Protein AF-A0AA92X8F1-F1 (afdb_monomer)

Structure (mmCIF, N/CA/C/O backbone):
data_AF-A0AA92X8F1-F1
#
_entry.id   AF-A0AA92X8F1-F1
#
loop_
_atom_site.group_PDB
_atom_site.id
_atom_site.type_symbol
_atom_site.label_atom_id
_atom_site.label_alt_id
_atom_site.label_comp_id
_atom_site.label_asym_id
_atom_site.label_entity_id
_atom_site.label_seq_id
_atom_site.pdbx_PDB_ins_code
_atom_site.Cartn_x
_atom_site.Cartn_y
_atom_site.Cartn_z
_atom_site.occupancy
_atom_site.B_iso_or_equiv
_atom_site.auth_seq_id
_atom_site.auth_comp_id
_atom_site.auth_asym_id
_atom_site.auth_atom_id
_atom_site.pdbx_PDB_model_num
ATOM 1 N N . PRO A 1 1 ? -21.615 -7.717 -2.648 1.00 64.50 1 PRO A N 1
ATOM 2 C CA . PRO A 1 1 ? -20.641 -8.832 -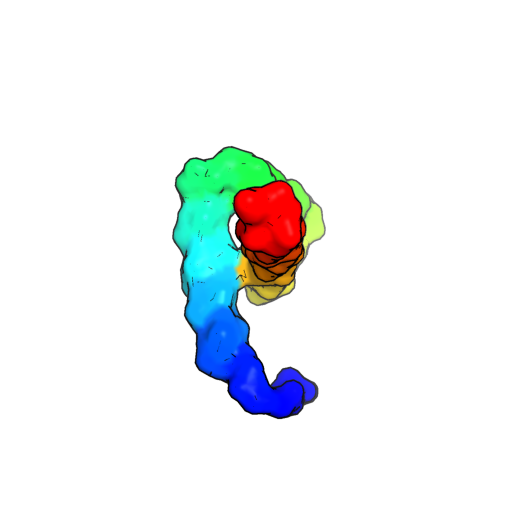2.529 1.00 64.50 1 PRO A CA 1
ATOM 3 C C . PRO A 1 1 ? -19.461 -8.671 -3.501 1.00 64.50 1 PRO A C 1
ATOM 5 O O . PRO A 1 1 ? -19.674 -8.384 -4.675 1.00 64.50 1 PRO A O 1
ATOM 8 N N . VAL A 1 2 ? -18.226 -8.860 -3.029 1.00 70.44 2 VAL A N 1
ATOM 9 C CA . VAL A 1 2 ? -17.051 -8.911 -3.916 1.00 70.44 2 VAL A CA 1
ATOM 10 C C . VAL A 1 2 ? -17.083 -10.245 -4.674 1.00 70.44 2 VAL A C 1
ATOM 12 O O . VAL A 1 2 ? -17.034 -11.295 -4.040 1.00 70.44 2 VAL A O 1
ATOM 15 N N . ARG A 1 3 ? -17.197 -10.216 -6.008 1.00 75.31 3 ARG A N 1
ATOM 16 C CA . ARG A 1 3 ? -17.297 -11.407 -6.879 1.00 75.31 3 ARG A CA 1
ATOM 17 C C . ARG A 1 3 ? -16.014 -11.590 -7.716 1.00 75.31 3 ARG A C 1
ATOM 19 O O . ARG A 1 3 ? -15.356 -10.604 -8.039 1.00 75.31 3 ARG A O 1
ATOM 26 N N . GLY A 1 4 ? -15.652 -12.838 -8.044 1.00 75.31 4 GLY A N 1
ATOM 27 C CA . GLY A 1 4 ? -14.505 -13.199 -8.906 1.00 75.31 4 GLY A CA 1
ATOM 28 C C . GLY A 1 4 ? -13.267 -13.788 -8.191 1.00 75.31 4 GLY A C 1
ATOM 29 O O . GLY A 1 4 ? -13.138 -13.723 -6.969 1.00 75.31 4 GLY A O 1
ATOM 30 N N . GLY A 1 5 ? -12.325 -14.342 -8.971 1.00 84.44 5 GLY A N 1
ATOM 31 C CA . GLY A 1 5 ? -11.244 -15.244 -8.514 1.00 84.44 5 GLY A CA 1
ATOM 32 C C . GLY A 1 5 ? -10.049 -14.634 -7.762 1.00 84.44 5 GLY A C 1
ATOM 33 O O . GLY A 1 5 ? -9.147 -15.354 -7.351 1.00 84.44 5 GLY A O 1
ATOM 34 N N . ARG A 1 6 ? -10.005 -13.319 -7.518 1.00 89.94 6 ARG A N 1
ATOM 35 C CA . ARG A 1 6 ? -8.856 -12.662 -6.847 1.00 89.94 6 ARG A CA 1
ATOM 36 C C . ARG A 1 6 ? -8.965 -12.644 -5.317 1.00 89.94 6 ARG A C 1
ATOM 38 O O . ARG A 1 6 ? -8.541 -11.678 -4.686 1.00 89.94 6 ARG A O 1
ATOM 45 N N . ALA A 1 7 ? -9.601 -13.647 -4.713 1.00 89.88 7 ALA A N 1
ATOM 46 C CA . ALA A 1 7 ? -9.818 -13.698 -3.264 1.00 89.88 7 ALA A CA 1
ATOM 47 C C . ALA A 1 7 ? -8.504 -13.826 -2.480 1.00 89.88 7 ALA A C 1
ATOM 49 O O . ALA A 1 7 ? -8.258 -13.013 -1.591 1.00 89.88 7 ALA A O 1
ATOM 50 N N . GLY A 1 8 ? -7.636 -14.762 -2.876 1.00 92.06 8 GLY A N 1
ATOM 51 C CA . GLY A 1 8 ? -6.327 -14.973 -2.247 1.00 92.06 8 GLY A CA 1
ATOM 52 C C . GLY A 1 8 ? -5.462 -13.706 -2.227 1.00 92.06 8 GLY A C 1
ATOM 53 O O . GLY A 1 8 ? -5.137 -13.219 -1.142 1.00 92.06 8 GLY A O 1
ATOM 54 N N . PRO A 1 9 ? -5.174 -13.087 -3.391 1.00 92.19 9 PRO A N 1
ATOM 55 C CA . PRO A 1 9 ? -4.372 -11.866 -3.444 1.00 92.19 9 PRO A CA 1
ATOM 56 C C . PRO A 1 9 ? -4.942 -10.720 -2.603 1.00 92.19 9 PRO A C 1
ATOM 58 O O . PRO A 1 9 ? -4.186 -10.005 -1.956 1.00 92.19 9 PRO A O 1
ATOM 61 N N . ARG A 1 10 ? -6.273 -10.552 -2.557 1.00 92.31 10 ARG A N 1
ATOM 62 C CA . ARG A 1 10 ? -6.910 -9.519 -1.722 1.00 92.31 10 ARG A CA 1
ATOM 63 C C . ARG A 1 10 ? -6.663 -9.747 -0.232 1.00 92.31 10 ARG A C 1
ATOM 65 O O . ARG A 1 10 ? -6.378 -8.783 0.474 1.00 92.31 10 ARG A O 1
ATOM 72 N N . GLY A 1 11 ? -6.769 -10.993 0.231 1.00 93.19 11 GLY A N 1
ATOM 73 C CA . GLY A 1 11 ? -6.505 -11.349 1.626 1.00 93.19 11 GLY A CA 1
ATOM 74 C C . GLY A 1 11 ? -5.061 -11.052 2.025 1.00 93.19 11 GLY A C 1
ATOM 75 O O . GLY A 1 11 ? -4.821 -10.368 3.019 1.00 93.19 11 GLY A O 1
ATOM 76 N N . VAL A 1 12 ? -4.103 -11.472 1.19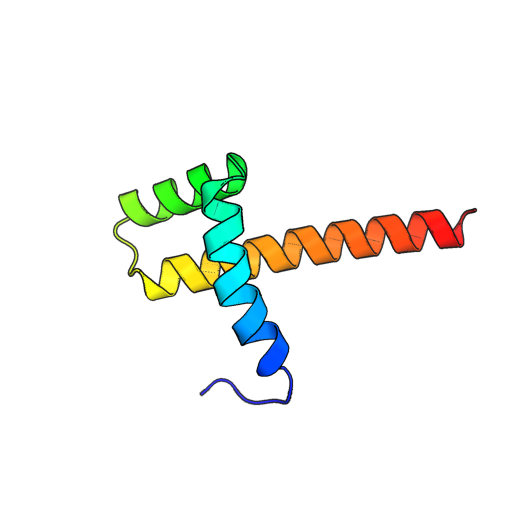4 1.00 94.81 12 VAL A N 1
ATOM 77 C CA . VAL A 1 12 ? -2.675 -11.205 1.426 1.00 94.81 12 VAL A CA 1
ATOM 78 C C . VAL A 1 12 ? -2.399 -9.703 1.445 1.00 94.81 12 VAL A C 1
ATOM 80 O O . VAL A 1 12 ? -1.763 -9.197 2.367 1.00 94.81 12 VAL A O 1
ATOM 83 N N . LEU A 1 13 ? -2.935 -8.963 0.474 1.00 94.88 13 LEU A N 1
ATOM 84 C CA . LEU A 1 13 ? -2.715 -7.524 0.375 1.00 94.88 13 LEU A CA 1
ATOM 85 C C . LEU A 1 13 ? -3.280 -6.757 1.580 1.00 94.88 13 LEU A C 1
ATOM 87 O O . LEU A 1 13 ? -2.679 -5.781 2.022 1.00 94.88 13 LEU A O 1
ATOM 91 N N . PHE A 1 14 ? -4.409 -7.202 2.135 1.00 94.19 14 PHE A N 1
ATOM 92 C CA . PHE A 1 14 ? -5.000 -6.621 3.342 1.00 94.19 14 PHE A CA 1
ATOM 93 C C . PHE A 1 14 ? -4.075 -6.753 4.562 1.00 94.19 14 PHE A C 1
ATOM 95 O O . PHE A 1 14 ? -3.889 -5.787 5.312 1.00 94.19 14 PHE A O 1
ATOM 102 N N . LEU A 1 15 ? -3.462 -7.929 4.739 1.00 95.00 15 LEU A N 1
ATOM 103 C CA . LEU A 1 15 ? -2.496 -8.181 5.807 1.00 95.00 15 LEU A CA 1
ATOM 104 C C . LEU A 1 15 ? -1.210 -7.372 5.592 1.00 95.00 15 LEU A C 1
ATOM 106 O O . LEU A 1 15 ? -0.803 -6.609 6.469 1.00 95.00 15 LEU A O 1
ATOM 110 N N . VAL A 1 16 ? -0.611 -7.487 4.404 1.00 96.62 16 VAL A N 1
ATOM 111 C CA . VAL A 1 16 ? 0.662 -6.836 4.068 1.00 96.62 16 VAL A CA 1
ATOM 112 C C . VAL A 1 16 ? 0.544 -5.318 4.163 1.00 96.62 16 VAL A C 1
ATOM 114 O O . VAL A 1 16 ? 1.399 -4.686 4.773 1.00 96.62 16 VAL A O 1
ATOM 117 N N . ALA A 1 17 ? -0.536 -4.711 3.666 1.00 95.19 17 ALA A N 1
ATOM 118 C CA . ALA A 1 17 ? -0.713 -3.260 3.743 1.00 95.19 17 ALA A CA 1
ATOM 119 C C . ALA A 1 17 ? -0.757 -2.729 5.185 1.00 95.19 17 ALA A C 1
ATOM 121 O O . ALA A 1 17 ? -0.327 -1.605 5.441 1.00 95.19 17 ALA A O 1
ATOM 122 N N . SER A 1 18 ? -1.225 -3.540 6.139 1.00 93.75 18 SER A N 1
ATOM 123 C CA . SER A 1 18 ? -1.201 -3.185 7.562 1.00 93.75 18 SER A CA 1
ATOM 124 C C . SER A 1 18 ? 0.211 -3.225 8.152 1.00 93.75 18 SER A C 1
ATOM 126 O O . SER A 1 18 ? 0.512 -2.432 9.041 1.00 93.75 18 SER A O 1
ATOM 128 N N . ILE A 1 19 ? 1.068 -4.127 7.663 1.00 96.62 19 ILE A N 1
ATOM 129 C CA . ILE A 1 19 ? 2.486 -4.211 8.036 1.00 96.62 19 ILE A CA 1
ATOM 130 C C . ILE A 1 19 ? 3.248 -3.042 7.412 1.00 96.62 19 ILE A C 1
ATOM 132 O O . ILE A 1 19 ? 3.932 -2.316 8.124 1.00 96.62 19 ILE A O 1
ATOM 136 N N . VAL A 1 20 ? 3.065 -2.795 6.112 1.00 95.88 20 VAL A N 1
ATOM 137 C CA . VAL A 1 20 ? 3.719 -1.682 5.411 1.00 95.88 20 VAL A CA 1
ATOM 138 C C . VAL A 1 20 ? 3.368 -0.350 6.070 1.00 95.88 20 VAL A C 1
ATOM 140 O O . VAL A 1 20 ? 4.259 0.442 6.326 1.00 95.88 20 VAL A O 1
ATOM 143 N N . ALA A 1 21 ? 2.115 -0.126 6.472 1.00 95.94 21 ALA A N 1
ATOM 144 C CA . ALA A 1 21 ? 1.727 1.098 7.178 1.00 95.94 21 ALA A CA 1
ATOM 145 C C . ALA A 1 21 ? 2.384 1.298 8.562 1.00 95.94 21 ALA A C 1
ATOM 147 O O . ALA A 1 21 ? 2.193 2.358 9.154 1.00 95.94 21 ALA A O 1
ATOM 148 N N . LYS A 1 22 ? 3.094 0.300 9.109 1.00 95.75 22 LYS A N 1
ATOM 149 C CA . LYS A 1 22 ? 3.911 0.448 10.326 1.00 95.75 22 LYS A CA 1
ATOM 150 C C . LYS A 1 22 ? 5.338 0.905 10.023 1.00 95.75 22 LYS A C 1
ATOM 152 O O . LYS A 1 22 ? 5.907 1.615 10.840 1.00 95.75 22 LYS A O 1
ATOM 157 N N . TYR A 1 23 ? 5.902 0.480 8.893 1.00 96.88 23 TYR A N 1
ATOM 158 C CA . TYR A 1 23 ? 7.320 0.675 8.569 1.00 96.88 23 TYR A CA 1
ATOM 159 C C . TYR A 1 23 ? 7.560 1.706 7.461 1.00 96.88 23 TYR A C 1
ATOM 161 O O . TYR A 1 23 ? 8.639 2.280 7.386 1.00 96.88 23 TYR A O 1
ATOM 169 N N . ASP A 1 24 ? 6.565 1.963 6.613 1.00 96.56 24 ASP A N 1
ATOM 170 C CA . ASP A 1 24 ? 6.626 2.969 5.559 1.00 96.56 24 ASP A CA 1
ATOM 171 C C . ASP A 1 24 ? 5.998 4.290 6.045 1.00 96.56 24 ASP A C 1
ATOM 173 O O . ASP A 1 24 ? 4.794 4.328 6.344 1.00 96.56 24 ASP A O 1
ATOM 177 N N . PRO A 1 25 ? 6.771 5.390 6.111 1.00 96.25 25 PRO A N 1
ATOM 178 C CA . PRO A 1 25 ? 6.282 6.662 6.636 1.00 96.25 25 PRO A CA 1
ATOM 179 C C . PRO A 1 25 ? 5.174 7.280 5.767 1.00 96.25 25 PRO A C 1
ATOM 181 O O . PRO A 1 25 ? 4.276 7.942 6.294 1.00 96.25 25 PRO A O 1
ATOM 184 N N . HIS A 1 26 ? 5.159 7.034 4.453 1.00 95.69 26 HIS A N 1
ATOM 185 C CA . HIS A 1 26 ? 4.133 7.579 3.559 1.00 95.69 26 HIS A CA 1
ATOM 186 C C . HIS A 1 26 ? 2.768 6.908 3.767 1.00 95.69 26 HIS A C 1
ATOM 188 O O . HIS A 1 26 ? 1.723 7.573 3.758 1.00 95.69 26 HIS A O 1
ATOM 194 N N . LEU A 1 27 ? 2.748 5.588 3.958 1.00 96.56 27 LEU A N 1
ATOM 195 C CA . LEU A 1 27 ? 1.539 4.830 4.264 1.00 96.56 27 LEU A CA 1
ATOM 196 C C . LEU A 1 27 ? 1.094 5.053 5.709 1.00 96.56 27 LEU A C 1
ATOM 198 O O . LEU A 1 27 ? -0.114 5.140 5.940 1.00 96.56 27 LEU A O 1
ATOM 202 N N . ALA A 1 28 ? 2.025 5.220 6.651 1.00 97.56 28 ALA A N 1
ATOM 203 C CA . ALA A 1 28 ? 1.714 5.615 8.023 1.00 97.56 28 ALA A CA 1
ATOM 204 C C . ALA A 1 28 ? 0.998 6.976 8.064 1.00 97.56 28 ALA A C 1
ATOM 206 O O . ALA A 1 28 ? -0.091 7.084 8.630 1.00 97.56 28 ALA A O 1
ATOM 207 N N . ALA A 1 29 ? 1.533 7.989 7.373 1.00 98.06 29 ALA A N 1
ATOM 208 C CA . ALA A 1 29 ? 0.902 9.304 7.267 1.00 98.06 29 ALA A CA 1
ATOM 209 C C . ALA A 1 29 ? -0.480 9.228 6.594 1.00 98.06 29 ALA A C 1
ATOM 211 O O . ALA A 1 29 ? -1.442 9.856 7.041 1.00 98.06 29 ALA A O 1
ATOM 212 N N . PHE A 1 30 ? -0.621 8.415 5.542 1.00 97.75 30 PHE A N 1
ATOM 213 C CA . PHE A 1 30 ? -1.911 8.210 4.883 1.00 97.75 30 PHE A CA 1
ATOM 214 C C . PHE A 1 30 ? -2.941 7.552 5.809 1.00 97.75 30 PHE A C 1
ATOM 216 O O . PHE A 1 30 ? -4.088 7.999 5.861 1.00 97.75 30 PHE A O 1
ATOM 223 N N . LYS A 1 31 ? -2.532 6.527 6.566 1.00 98.06 31 LYS A N 1
ATOM 224 C CA . LYS A 1 31 ? -3.359 5.880 7.588 1.00 98.06 31 LYS A CA 1
ATOM 225 C C . LYS A 1 31 ? -3.808 6.894 8.640 1.00 98.06 31 LYS A C 1
ATOM 227 O O . LYS A 1 31 ? -5.007 6.987 8.893 1.00 98.06 31 LYS A O 1
ATOM 232 N N . GLN A 1 32 ? -2.875 7.678 9.181 1.00 98.06 32 GLN A N 1
ATOM 233 C CA . GLN A 1 32 ? -3.160 8.691 10.195 1.00 98.06 32 GLN A CA 1
ATOM 234 C C . GLN A 1 32 ? -4.175 9.713 9.683 1.00 98.06 32 GLN A C 1
ATOM 236 O O . GLN A 1 32 ? -5.162 9.993 10.353 1.00 98.06 32 GLN A O 1
ATOM 241 N N . ARG A 1 33 ? -4.005 10.199 8.450 1.00 98.31 33 ARG A N 1
ATOM 242 C CA . ARG A 1 33 ? -4.928 11.164 7.842 1.00 98.31 33 ARG A CA 1
ATOM 243 C C . ARG A 1 33 ? -6.358 10.623 7.739 1.00 98.31 33 ARG A C 1
ATOM 245 O O . ARG A 1 33 ? -7.312 11.361 7.963 1.00 98.31 33 ARG A O 1
ATOM 252 N N . LEU A 1 34 ? -6.522 9.337 7.419 1.00 98.19 34 LEU A N 1
ATOM 253 C CA . LEU A 1 34 ? -7.842 8.698 7.386 1.00 98.19 34 LEU A CA 1
ATOM 254 C C . LEU A 1 34 ? -8.424 8.47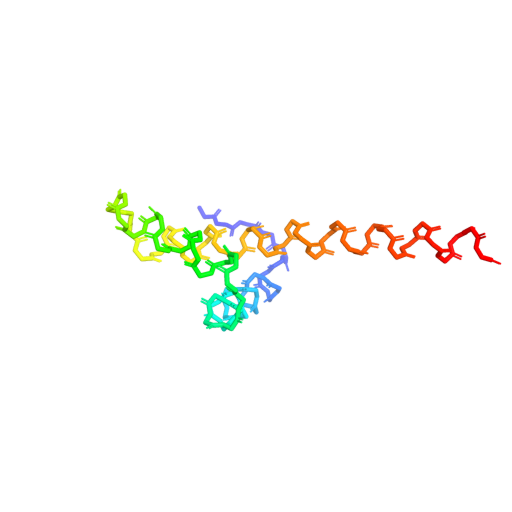6 8.791 1.00 98.19 34 LEU A C 1
ATOM 256 O O . LEU A 1 34 ? -9.635 8.596 8.963 1.00 98.19 34 LEU A O 1
ATOM 260 N N . GLN A 1 35 ? -7.579 8.172 9.781 1.00 98.00 35 GLN A N 1
ATOM 261 C CA . GLN A 1 35 ? -7.991 8.053 11.183 1.00 98.00 35 GLN A CA 1
ATOM 262 C C . GLN A 1 35 ? -8.472 9.396 11.737 1.00 98.00 35 GLN A C 1
ATOM 264 O O . GLN A 1 35 ? -9.559 9.453 12.304 1.00 98.00 35 GLN A O 1
ATOM 269 N N . THR A 1 36 ? -7.721 10.477 11.510 1.00 98.25 36 THR A N 1
ATOM 270 C CA . THR A 1 36 ? -8.112 11.840 11.903 1.00 98.25 36 THR A CA 1
ATOM 271 C C . THR A 1 36 ? -9.412 12.274 11.224 1.00 98.25 36 THR A C 1
ATOM 273 O O . THR A 1 36 ? -10.228 12.949 11.835 1.00 98.25 36 THR A O 1
ATOM 276 N N . ALA A 1 37 ? -9.656 11.829 9.988 1.00 98.19 37 ALA A N 1
ATOM 277 C CA . ALA A 1 37 ? -10.917 12.056 9.280 1.00 98.19 37 ALA A CA 1
ATOM 278 C C . ALA A 1 37 ? -12.090 11.173 9.770 1.00 98.19 37 ALA A C 1
ATOM 280 O O . ALA A 1 37 ? -13.122 11.111 9.098 1.00 98.19 37 ALA A O 1
ATOM 281 N N . GLY A 1 38 ? -11.927 10.439 10.878 1.00 98.00 38 GLY A N 1
ATOM 282 C CA . GLY A 1 38 ? -12.981 9.636 11.504 1.00 98.00 38 GLY A CA 1
ATOM 283 C C . GLY A 1 38 ? -13.417 8.411 10.697 1.00 98.00 38 GLY A C 1
ATOM 284 O O . GLY A 1 38 ? -14.522 7.911 10.886 1.00 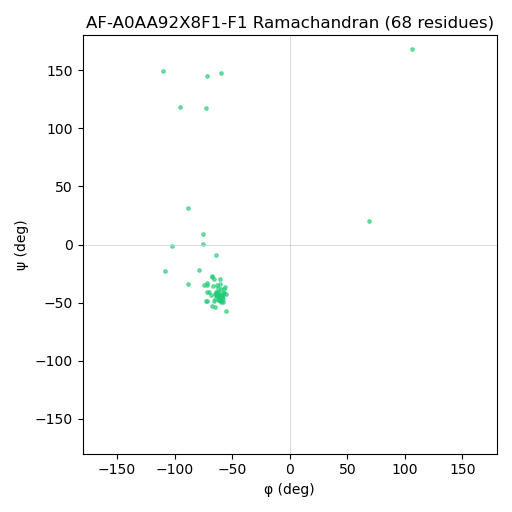98.00 38 GLY A O 1
ATOM 285 N N . LYS A 1 39 ? -12.597 7.927 9.754 1.00 98.19 39 LYS A N 1
ATOM 286 C CA . LYS A 1 39 ? -12.979 6.786 8.909 1.00 98.19 39 LYS A CA 1
ATOM 287 C C . LYS A 1 39 ? -12.969 5.478 9.696 1.00 98.19 39 LYS A C 1
ATOM 289 O O . LYS A 1 39 ? -12.098 5.232 10.528 1.00 98.19 39 LYS A O 1
ATOM 294 N N . GLU A 1 40 ? -13.904 4.593 9.362 1.00 97.88 40 GLU A N 1
ATOM 295 C CA . GLU A 1 40 ? -13.967 3.262 9.959 1.00 97.88 40 GLU A CA 1
ATOM 296 C C . GLU A 1 40 ? -12.691 2.451 9.705 1.00 97.88 40 GLU A C 1
ATOM 298 O O . GLU A 1 40 ? -12.070 2.512 8.637 1.00 97.88 40 GLU A O 1
ATOM 303 N N . LYS A 1 41 ? -12.335 1.592 10.667 1.00 95.00 41 LYS A N 1
ATOM 304 C CA . LYS A 1 41 ? -11.122 0.762 10.597 1.00 95.00 41 LYS A CA 1
ATOM 305 C C . LYS A 1 41 ? -11.080 -0.112 9.338 1.00 95.00 41 LYS A C 1
ATOM 307 O O . LYS A 1 41 ? -10.005 -0.321 8.781 1.00 95.00 41 LYS A O 1
ATOM 312 N N . MET A 1 42 ? -12.222 -0.638 8.888 1.00 95.06 42 MET A N 1
ATOM 313 C CA . MET A 1 42 ? -12.281 -1.467 7.678 1.00 95.06 42 MET A CA 1
ATOM 314 C C . MET A 1 42 ? -12.006 -0.642 6.416 1.00 95.06 42 MET A C 1
ATOM 316 O O . MET A 1 42 ? -11.199 -1.050 5.580 1.00 95.06 42 MET A O 1
ATOM 320 N N . VAL A 1 43 ? -12.592 0.555 6.324 1.00 97.00 43 VAL A N 1
ATOM 321 C CA . VAL A 1 43 ? -12.356 1.504 5.227 1.00 97.00 43 VAL A CA 1
ATOM 322 C C . VAL A 1 43 ? -10.879 1.879 5.147 1.00 97.00 43 VAL A C 1
ATOM 324 O O . VAL A 1 43 ? -10.294 1.843 4.066 1.00 97.00 43 VAL A O 1
ATOM 327 N N . ILE A 1 44 ? -10.246 2.160 6.290 1.00 97.62 44 ILE A N 1
ATOM 328 C CA . ILE A 1 44 ? -8.815 2.486 6.353 1.00 97.62 44 ILE A CA 1
ATOM 329 C C . ILE A 1 44 ? -7.964 1.335 5.808 1.00 97.62 44 ILE A C 1
ATOM 331 O O . ILE A 1 44 ? -7.081 1.560 4.981 1.00 97.62 44 ILE A O 1
ATOM 335 N N . ARG A 1 45 ? -8.230 0.093 6.228 1.00 95.94 45 ARG A N 1
ATOM 336 C CA . ARG A 1 45 ? -7.454 -1.071 5.768 1.00 95.94 45 ARG A CA 1
ATOM 337 C C . ARG A 1 45 ? -7.615 -1.321 4.271 1.00 95.94 45 ARG A C 1
ATOM 339 O O . ARG A 1 45 ? -6.622 -1.562 3.590 1.00 95.94 45 ARG A O 1
ATOM 346 N N . ILE A 1 46 ? -8.835 -1.208 3.744 1.00 95.94 46 ILE A N 1
ATOM 347 C CA . ILE A 1 46 ? -9.086 -1.342 2.301 1.00 95.94 46 ILE A CA 1
ATOM 348 C C . ILE A 1 46 ? -8.382 -0.220 1.525 1.00 95.94 46 ILE A C 1
ATOM 350 O O . ILE A 1 46 ? -7.778 -0.479 0.484 1.00 95.94 46 ILE A O 1
ATOM 354 N N . ALA A 1 47 ? -8.408 1.015 2.034 1.00 97.81 47 ALA A N 1
ATOM 355 C CA . ALA A 1 47 ? -7.721 2.143 1.413 1.00 97.81 47 ALA A CA 1
ATOM 356 C C . ALA A 1 47 ? -6.198 1.944 1.382 1.00 97.81 47 ALA A C 1
ATOM 358 O O . ALA A 1 47 ? -5.572 2.200 0.352 1.00 97.81 47 ALA A O 1
ATOM 359 N N . LEU A 1 48 ? -5.606 1.443 2.472 1.00 97.88 48 LEU A N 1
ATOM 360 C CA . LEU A 1 48 ? -4.184 1.094 2.527 1.00 97.88 48 LEU A CA 1
ATOM 361 C C . LEU A 1 48 ? -3.834 -0.004 1.524 1.00 97.88 48 LEU A C 1
ATOM 363 O O . LEU A 1 48 ? -2.891 0.161 0.753 1.00 97.88 48 LEU A O 1
ATOM 367 N N . ALA A 1 49 ? -4.625 -1.079 1.476 1.00 96.94 49 ALA A N 1
ATOM 368 C CA . ALA A 1 49 ? -4.438 -2.159 0.513 1.00 96.94 49 ALA A CA 1
ATOM 369 C C . ALA A 1 49 ? -4.492 -1.635 -0.929 1.00 96.94 49 ALA A C 1
ATOM 371 O O . ALA A 1 49 ? -3.591 -1.898 -1.722 1.00 96.94 49 ALA A O 1
ATOM 372 N N . ARG A 1 50 ? -5.488 -0.808 -1.265 1.00 97.19 50 ARG A N 1
ATOM 373 C CA . ARG A 1 50 ? -5.592 -0.202 -2.599 1.00 97.19 50 ARG A CA 1
ATOM 374 C C . ARG A 1 50 ? -4.398 0.694 -2.921 1.00 97.19 50 ARG A C 1
ATOM 376 O O . ARG A 1 50 ? -3.881 0.618 -4.032 1.00 97.19 50 ARG A O 1
ATOM 383 N N . LYS A 1 51 ? -3.951 1.527 -1.977 1.00 97.31 51 LYS A N 1
ATOM 384 C CA . LYS A 1 51 ? -2.799 2.412 -2.189 1.00 97.31 51 LYS A CA 1
ATOM 385 C C . LYS A 1 51 ? -1.516 1.613 -2.420 1.00 97.31 51 LYS A C 1
ATOM 387 O O . LYS A 1 51 ? -0.777 1.924 -3.348 1.00 97.31 51 LYS A O 1
ATOM 392 N N . LEU A 1 52 ? -1.308 0.541 -1.654 1.00 97.50 52 LEU A N 1
ATOM 393 C CA . LEU A 1 52 ? -0.195 -0.381 -1.863 1.00 97.50 52 LEU A CA 1
ATOM 394 C C . LEU A 1 52 ? -0.261 -1.051 -3.243 1.00 97.50 52 LEU A C 1
ATOM 396 O O . LEU A 1 52 ? 0.744 -1.078 -3.945 1.00 97.50 52 LEU A O 1
ATOM 400 N N . LEU A 1 53 ? -1.435 -1.533 -3.672 1.00 96.56 53 LEU A N 1
ATOM 401 C CA . LEU A 1 53 ? -1.595 -2.154 -4.994 1.00 96.56 53 LEU A CA 1
ATOM 402 C C . LEU A 1 53 ? -1.184 -1.217 -6.131 1.00 96.56 53 LEU A C 1
ATOM 404 O O . LEU A 1 53 ? -0.546 -1.649 -7.083 1.00 96.56 53 LEU A O 1
ATOM 408 N N . VAL A 1 54 ? -1.560 0.061 -6.038 1.00 9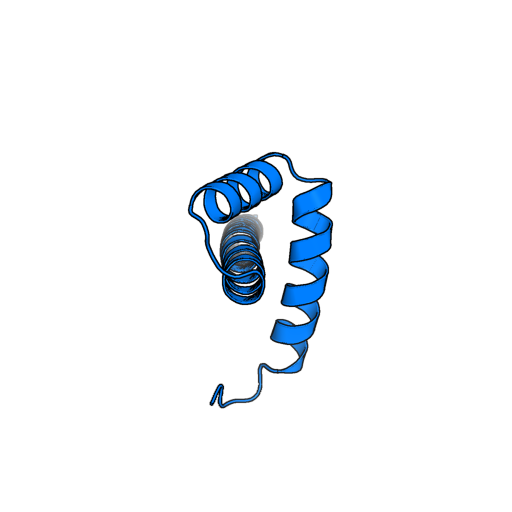7.75 54 VAL A N 1
ATOM 409 C CA . VAL A 1 54 ? -1.207 1.073 -7.044 1.00 97.75 54 VAL A CA 1
ATOM 410 C C . VAL A 1 54 ? 0.306 1.270 -7.105 1.00 97.75 54 VAL A C 1
ATOM 412 O O . VAL A 1 54 ? 0.859 1.274 -8.201 1.00 97.75 54 VAL A O 1
ATOM 415 N N . ILE A 1 55 ? 0.976 1.365 -5.952 1.00 96.50 55 ILE A N 1
ATOM 416 C CA . ILE A 1 55 ? 2.440 1.493 -5.878 1.00 96.50 55 ILE A CA 1
ATOM 417 C C . ILE A 1 55 ? 3.119 0.266 -6.495 1.00 96.50 55 ILE A C 1
ATOM 419 O O . ILE A 1 55 ? 4.011 0.409 -7.327 1.00 96.50 55 ILE A O 1
ATOM 423 N N . LEU A 1 56 ? 2.679 -0.939 -6.125 1.00 96.25 56 LEU A N 1
ATOM 424 C CA . LEU A 1 56 ? 3.234 -2.184 -6.658 1.00 96.25 56 LEU A CA 1
ATOM 425 C C . LEU A 1 56 ? 3.009 -2.307 -8.168 1.00 96.25 56 LEU A C 1
ATOM 427 O O . LEU A 1 56 ? 3.919 -2.696 -8.891 1.00 96.25 56 LEU A O 1
ATOM 431 N N . ASN A 1 57 ? 1.827 -1.932 -8.661 1.00 97.12 57 ASN A N 1
ATOM 432 C CA . ASN A 1 57 ? 1.531 -1.948 -10.091 1.00 97.12 57 ASN A CA 1
ATOM 433 C C . ASN A 1 57 ? 2.363 -0.928 -10.876 1.00 97.12 57 ASN A C 1
ATOM 435 O O . ASN A 1 57 ? 2.731 -1.225 -12.009 1.00 97.12 57 ASN A O 1
ATOM 439 N N . ALA A 1 58 ? 2.650 0.245 -10.300 1.00 98.06 58 ALA A N 1
ATOM 440 C CA . ALA A 1 58 ? 3.545 1.228 -10.907 1.00 98.06 58 ALA A CA 1
ATOM 441 C C . ALA A 1 58 ? 4.970 0.666 -11.006 1.00 98.06 58 ALA A C 1
ATOM 443 O O . ALA A 1 58 ? 5.467 0.509 -12.112 1.00 98.06 58 ALA A O 1
ATOM 444 N N . LYS A 1 59 ? 5.543 0.189 -9.893 1.00 97.12 59 LYS A N 1
ATOM 445 C CA . LYS A 1 59 ? 6.873 -0.448 -9.884 1.00 97.12 59 LYS A CA 1
ATOM 446 C C . LYS A 1 59 ? 6.976 -1.622 -10.858 1.00 97.12 59 LYS A C 1
ATOM 448 O O . LYS A 1 59 ? 7.957 -1.756 -11.572 1.00 97.12 59 LYS A O 1
ATOM 453 N N . ALA A 1 60 ? 5.949 -2.470 -10.913 1.00 97.38 60 ALA A N 1
ATOM 454 C CA . ALA A 1 60 ? 5.918 -3.598 -11.837 1.00 97.38 60 ALA A CA 1
ATOM 455 C C . ALA A 1 60 ? 5.809 -3.160 -13.304 1.00 97.38 60 ALA A C 1
ATOM 457 O O . ALA A 1 60 ? 6.200 -3.923 -14.183 1.00 97.38 60 ALA A O 1
ATOM 458 N N . ARG A 1 61 ? 5.210 -1.998 -13.591 1.00 97.56 61 ARG A N 1
ATOM 459 C CA . ARG A 1 61 ? 5.189 -1.413 -14.937 1.00 97.56 61 ARG A CA 1
ATOM 460 C C . ARG A 1 61 ? 6.572 -0.883 -15.297 1.00 97.56 61 ARG A C 1
ATOM 462 O O . ARG A 1 61 ? 7.064 -1.228 -16.361 1.00 97.56 61 ARG A O 1
ATOM 469 N N . ASP A 1 62 ? 7.181 -0.115 -14.401 1.00 97.88 62 ASP A N 1
ATOM 470 C CA . ASP A 1 62 ? 8.491 0.500 -14.622 1.00 97.88 62 ASP A CA 1
ATOM 471 C C . ASP A 1 62 ? 9.557 -0.583 -14.842 1.00 97.88 62 ASP A C 1
ATOM 473 O O . ASP A 1 62 ? 10.223 -0.577 -15.871 1.00 97.88 62 ASP A O 1
ATOM 477 N N . ALA A 1 63 ? 9.582 -1.616 -13.992 1.00 97.38 63 ALA A N 1
ATOM 478 C CA . ALA A 1 63 ? 10.464 -2.769 -14.164 1.00 97.38 63 ALA A CA 1
ATOM 479 C C . ALA A 1 63 ? 10.254 -3.483 -15.513 1.00 97.38 63 ALA A C 1
ATOM 481 O O . ALA A 1 63 ? 11.213 -3.820 -16.195 1.00 97.38 63 ALA A O 1
ATOM 482 N N . ARG A 1 64 ? 9.001 -3.695 -15.947 1.00 96.81 64 ARG A N 1
ATOM 483 C CA . ARG A 1 64 ? 8.712 -4.300 -17.263 1.00 96.81 64 ARG A CA 1
ATOM 484 C C . ARG A 1 64 ? 9.237 -3.453 -18.423 1.00 96.81 64 ARG A C 1
ATOM 486 O O . ARG A 1 64 ? 9.699 -4.024 -19.403 1.00 96.81 64 ARG A O 1
ATOM 493 N N . ASN A 1 65 ? 9.163 -2.128 -18.312 1.00 96.00 65 ASN A N 1
ATOM 494 C CA . ASN A 1 65 ? 9.701 -1.221 -19.322 1.00 96.00 65 ASN A CA 1
ATOM 495 C C . ASN A 1 65 ? 11.234 -1.245 -19.334 1.00 96.00 65 ASN A C 1
ATOM 497 O O . ASN A 1 65 ? 11.821 -1.260 -20.407 1.00 96.00 65 ASN A O 1
ATOM 501 N N . GLU A 1 66 ? 11.879 -1.277 -18.166 1.00 95.44 66 GLU A N 1
ATOM 502 C CA . GLU A 1 66 ? 13.339 -1.400 -18.057 1.00 95.44 66 GLU A CA 1
ATOM 503 C C . GLU A 1 66 ? 13.837 -2.696 -18.710 1.00 95.44 66 GLU A C 1
ATOM 505 O O . GLU A 1 66 ? 14.717 -2.637 -19.559 1.00 95.44 66 GLU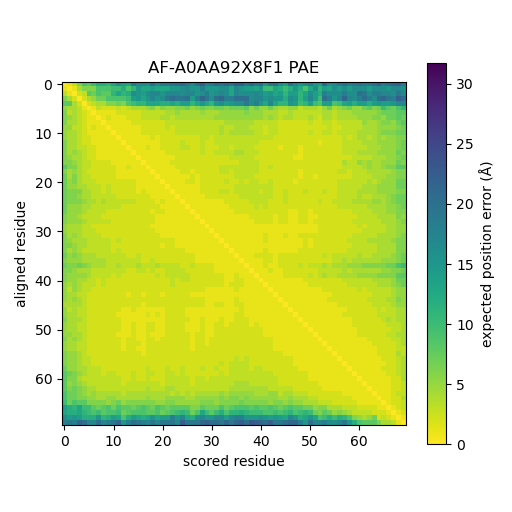 A O 1
ATOM 510 N N . PHE A 1 67 ? 13.222 -3.848 -18.408 1.00 92.75 67 PHE A N 1
ATOM 511 C CA . PHE A 1 67 ? 13.605 -5.134 -19.010 1.00 92.75 67 PHE A CA 1
ATOM 512 C C . PHE A 1 67 ? 13.316 -5.239 -20.511 1.00 92.75 67 PHE A C 1
ATOM 514 O O . PHE A 1 67 ? 13.969 -6.018 -21.191 1.00 92.75 67 PHE A O 1
ATOM 521 N N . ALA A 1 68 ? 12.320 -4.517 -21.028 1.00 89.56 68 ALA A N 1
ATOM 522 C CA . ALA A 1 68 ? 12.009 -4.522 -22.458 1.00 89.56 68 ALA A CA 1
ATOM 523 C C . ALA A 1 68 ? 12.959 -3.634 -23.282 1.00 89.56 68 ALA A C 1
ATOM 525 O O . ALA A 1 68 ? 13.061 -3.824 -24.491 1.00 89.56 68 ALA A O 1
ATOM 526 N N . ASN A 1 69 ? 13.608 -2.658 -22.638 1.00 80.00 69 ASN A N 1
ATOM 527 C CA . ASN A 1 69 ? 14.542 -1.716 -23.261 1.00 80.00 69 ASN A CA 1
ATOM 528 C C . ASN A 1 69 ? 16.022 -2.060 -22.990 1.00 80.00 69 ASN A C 1
ATOM 530 O O . ASN A 1 69 ? 16.896 -1.315 -23.436 1.00 80.00 69 ASN A O 1
ATOM 534 N N . ALA A 1 70 ? 16.285 -3.123 -22.225 1.00 69.62 70 ALA A N 1
ATOM 535 C CA . ALA A 1 70 ? 17.611 -3.674 -21.944 1.00 69.62 70 ALA A CA 1
ATOM 536 C C . ALA A 1 70 ? 17.966 -4.762 -22.964 1.00 69.62 70 ALA A C 1
ATOM 538 O O . ALA A 1 70 ? 19.158 -4.831 -23.336 1.00 69.62 70 ALA A O 1
#

Solvent-accessible surface area (backbone atoms only — not comparable to full-atom values): 4022 Å² total; per-residue (Å²): 132,95,79,77,91,63,55,66,63,52,55,52,38,45,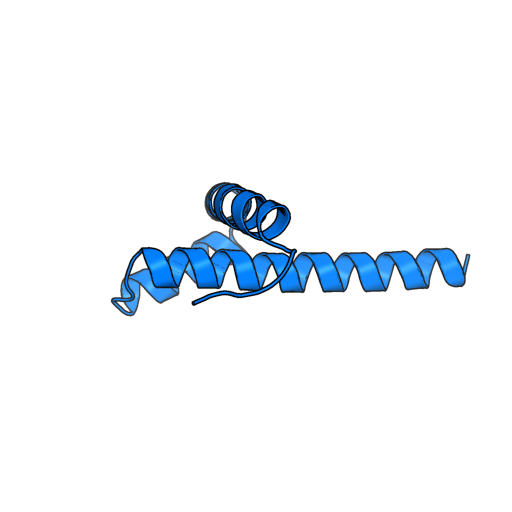54,50,30,60,54,45,33,73,76,36,70,71,47,30,52,53,51,49,55,40,52,76,69,69,51,52,72,66,58,51,44,53,51,40,23,52,53,49,50,53,53,52,52,48,53,55,48,53,53,53,53,51,66,74,74,107

Organism: NCBI:txid1777867

Mean predicted aligned error: 3.82 Å

Foldseek 3Di:
DDDDDCPVVLVVLLVVLVVCLVVPVVSVVVLVVCVVVVHDPVVSSSVSSVVVVVVVVVVVVVVVVVVVVD

Radius of gyration: 14.34 Å; Cα contacts (8 Å, |Δi|>4): 34; chains: 1; bounding box: 38×27×35 Å

Nearest PDB structures (foldseek):
  8eea-assembly1_F  TM=3.510E-01  e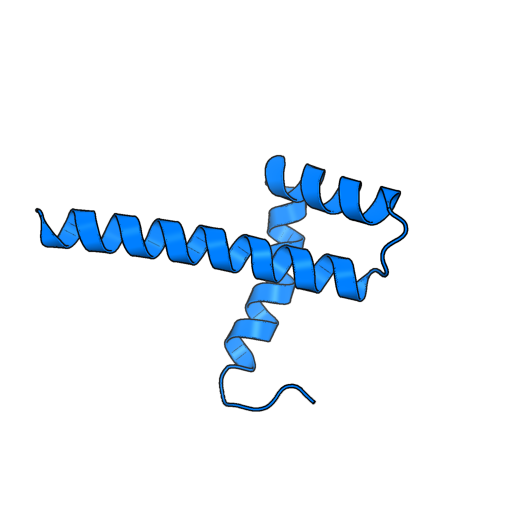=4.672E+00  Escherichia coli
  6r1m-assembly1_A  TM=3.389E-01  e=9.153E+00  Escherichia coli
  6r1m-assembly1_B  TM=3.386E-01  e=9.153E+00  Escherichia coli

pLDDT: mean 93.94, std 7.15, range [64.5, 98.31]

Secondary structure (DSSP, 8-state):
---SS-HHHHHHHHHHHHHHHHH-HHHHHHHHHHH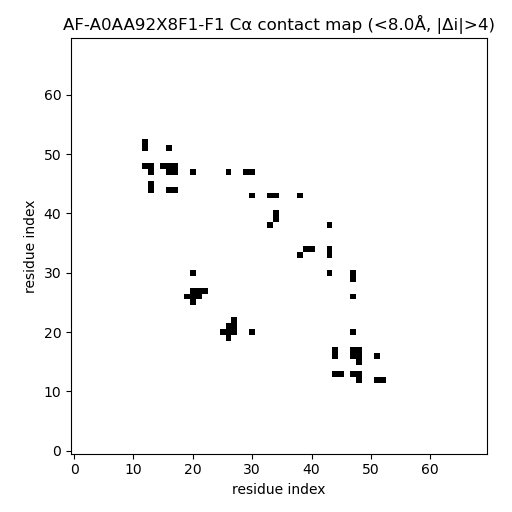HTT--HHHHHHHHHHHHHHHHHHHHHHHHHHHH--

Sequence (70 aa):
PVRGGRAGPRGVLFLVASIVAKYDPHLAAFKQRLQTAGKEKMVIRIALARKLLVILNAKARDARNEFANA